Protein AF-S6FW19-F1 (afdb_monomer)

Sequence (51 aa):
WTAALSLRYGNLFYNPFHALSIVFLYGSVLLFAMHGATILAVGRYGGEREI

Radius of gyration: 18.19 Å; Cα contacts (8 Å, |Δi|>4): 13; chains: 1; bounding box: 31×17×48 Å

Foldseek 3Di:
DVVVVCVVVPHCVPPPVSVVVVVVVVVVVVVCVVVVVVQVVCVVVVSVPPD

Structure (mmCIF, N/CA/C/O backbone):
data_AF-S6FW19-F1
#
_entry.id   AF-S6FW19-F1
#
loop_
_atom_site.group_PDB
_atom_site.id
_atom_site.type_symbol
_atom_site.label_atom_id
_atom_site.label_alt_id
_atom_site.label_comp_id
_atom_site.label_asym_id
_atom_site.label_entity_id
_atom_site.label_seq_id
_atom_site.pdbx_PDB_ins_code
_atom_site.Cartn_x
_atom_site.Cartn_y
_atom_site.Cartn_z
_atom_site.occupancy
_atom_site.B_iso_or_equiv
_atom_site.auth_seq_id
_atom_site.auth_comp_id
_atom_site.auth_asym_id
_atom_site.auth_atom_id
_atom_site.pdbx_PDB_model_num
ATOM 1 N N . TRP A 1 1 ? 1.438 5.302 -22.553 1.00 96.44 1 TRP A N 1
ATOM 2 C CA . TRP A 1 1 ? 2.460 6.206 -21.988 1.00 96.44 1 TRP A CA 1
ATOM 3 C C . TRP A 1 1 ? 3.302 5.519 -20.905 1.00 96.44 1 TRP A C 1
ATOM 5 O O . TRP A 1 1 ? 4.486 5.334 -21.142 1.00 96.44 1 TRP A O 1
ATOM 15 N N . THR A 1 2 ? 2.726 5.031 -19.795 1.00 97.75 2 THR A N 1
ATOM 16 C CA . THR A 1 2 ? 3.476 4.407 -18.673 1.00 97.75 2 THR A CA 1
ATOM 17 C C . THR A 1 2 ? 4.363 3.226 -19.082 1.00 97.75 2 THR A C 1
ATOM 19 O O . THR A 1 2 ? 5.539 3.186 -18.742 1.00 97.75 2 THR A O 1
ATOM 22 N N . ALA A 1 3 ? 3.844 2.284 -19.878 1.00 98.12 3 ALA A N 1
ATOM 23 C CA . ALA A 1 3 ? 4.658 1.172 -20.378 1.00 98.12 3 ALA A CA 1
ATOM 24 C C . ALA A 1 3 ? 5.800 1.650 -21.298 1.00 98.12 3 ALA A C 1
ATOM 26 O O . ALA A 1 3 ? 6.918 1.150 -21.212 1.00 98.12 3 ALA A O 1
ATOM 27 N N . ALA A 1 4 ? 5.547 2.669 -22.130 1.00 98.56 4 ALA A N 1
ATOM 28 C CA . ALA A 1 4 ? 6.557 3.251 -23.013 1.00 98.56 4 ALA A CA 1
ATOM 29 C C . ALA A 1 4 ? 7.689 3.943 -22.231 1.00 98.56 4 ALA A C 1
ATOM 31 O O . ALA A 1 4 ? 8.831 3.879 -22.671 1.00 98.56 4 ALA A O 1
ATOM 32 N N . LEU A 1 5 ? 7.406 4.526 -21.055 1.00 98.44 5 LEU A N 1
ATOM 33 C CA . LEU A 1 5 ? 8.431 5.028 -20.129 1.00 98.44 5 LEU A CA 1
ATOM 34 C C . LEU A 1 5 ? 9.393 3.900 -19.723 1.00 98.44 5 LEU A C 1
ATOM 36 O O . LEU A 1 5 ? 10.605 4.047 -19.851 1.00 98.44 5 LEU A O 1
ATOM 40 N N . SER A 1 6 ? 8.854 2.751 -19.301 1.00 98.19 6 SER A N 1
ATOM 41 C CA . SER A 1 6 ? 9.667 1.596 -18.900 1.00 98.19 6 SER A CA 1
ATOM 42 C C . SER A 1 6 ? 10.511 1.039 -20.045 1.00 98.19 6 SER A C 1
ATOM 44 O O . SER A 1 6 ? 11.700 0.776 -19.870 1.00 98.19 6 SER A O 1
ATOM 46 N N . LEU A 1 7 ? 9.925 0.930 -21.241 1.00 98.44 7 LEU A N 1
ATOM 47 C CA . LEU A 1 7 ? 10.645 0.492 -22.438 1.00 98.44 7 LEU A CA 1
ATOM 48 C C . LEU A 1 7 ? 11.746 1.484 -22.838 1.00 98.44 7 LEU A C 1
ATOM 50 O O . LEU A 1 7 ? 12.849 1.071 -23.184 1.00 98.44 7 LEU A O 1
ATOM 54 N N . ARG A 1 8 ? 11.478 2.793 -22.755 1.00 98.62 8 ARG A N 1
ATOM 55 C CA . ARG A 1 8 ? 12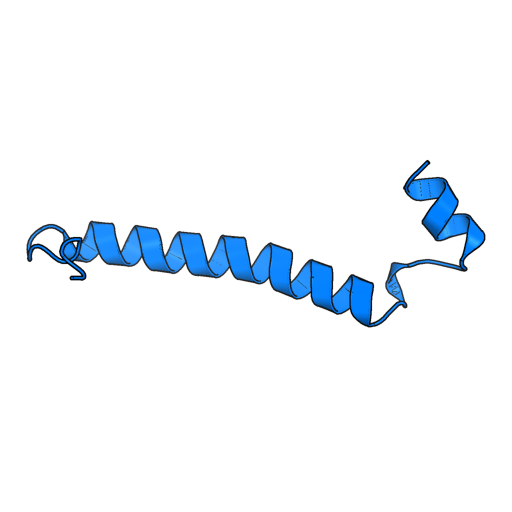.443 3.839 -23.117 1.00 98.62 8 ARG A CA 1
ATOM 56 C C . ARG A 1 8 ? 13.640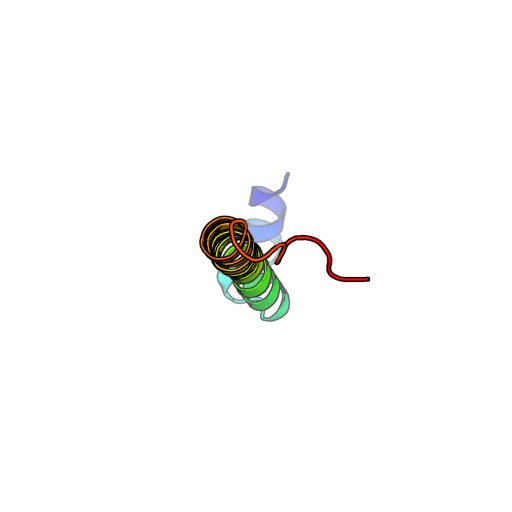 3.899 -22.167 1.00 98.62 8 ARG A C 1
ATOM 58 O O . ARG A 1 8 ? 14.740 4.185 -22.630 1.00 98.62 8 ARG A O 1
ATOM 65 N N . TYR A 1 9 ? 13.429 3.644 -20.876 1.00 98.12 9 TYR A N 1
ATOM 66 C CA . TYR A 1 9 ? 14.462 3.728 -19.836 1.00 98.12 9 TYR A CA 1
ATOM 67 C C . TYR A 1 9 ? 15.013 2.364 -19.390 1.00 98.12 9 TYR A C 1
ATOM 69 O O . TYR A 1 9 ? 15.635 2.275 -18.336 1.00 98.12 9 TYR A O 1
ATOM 77 N N . GLY A 1 10 ? 14.829 1.308 -20.190 1.00 97.81 10 GLY A N 1
ATOM 78 C CA . GLY A 1 10 ? 15.527 0.037 -19.979 1.00 97.81 10 GLY A CA 1
ATOM 79 C C . GLY A 1 10 ? 15.026 -0.773 -18.780 1.00 97.81 10 GLY A C 1
ATOM 80 O O . GLY A 1 10 ? 15.833 -1.272 -18.005 1.00 97.81 10 GLY A O 1
ATOM 81 N N . ASN A 1 11 ? 13.704 -0.944 -18.674 1.00 98.12 11 ASN A N 1
ATOM 82 C CA . ASN A 1 11 ? 12.999 -1.742 -17.666 1.00 98.12 11 ASN A CA 1
ATOM 83 C C . ASN A 1 11 ? 13.054 -1.177 -16.231 1.00 98.12 11 ASN A C 1
ATOM 85 O O . ASN A 1 11 ? 13.984 -1.413 -15.459 1.00 98.12 11 ASN A O 1
ATOM 89 N N . LEU A 1 12 ? 11.964 -0.517 -15.827 1.00 98.56 12 LEU A N 1
ATOM 90 C CA . LEU A 1 12 ? 11.821 0.081 -14.495 1.00 98.56 12 LEU A CA 1
ATOM 91 C C . LEU A 1 12 ? 11.803 -0.919 -13.330 1.00 98.56 12 LEU A C 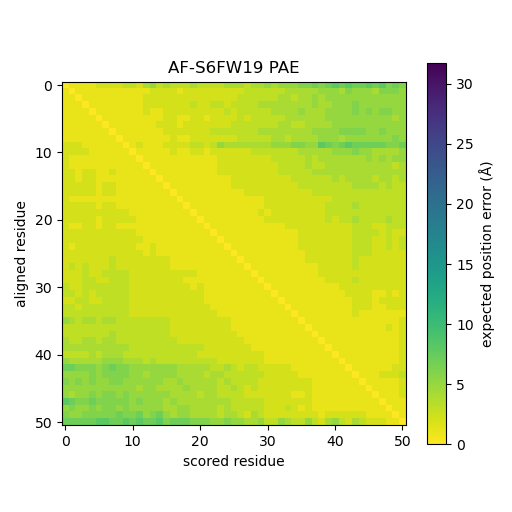1
ATOM 93 O O . LEU A 1 12 ? 11.953 -0.485 -12.189 1.00 98.56 12 LEU A O 1
ATOM 97 N N . PHE A 1 13 ? 11.672 -2.231 -13.554 1.00 98.31 13 PHE A N 1
ATOM 98 C CA . PHE A 1 13 ? 11.803 -3.207 -12.463 1.00 98.31 13 PHE A CA 1
ATOM 99 C C . PHE A 1 13 ? 13.194 -3.197 -11.811 1.00 98.31 13 PHE A C 1
ATOM 101 O O . PHE A 1 13 ? 13.313 -3.566 -10.648 1.00 98.31 13 PHE A O 1
ATOM 108 N N . TYR A 1 14 ? 14.223 -2.716 -12.516 1.00 98.50 14 TYR A N 1
ATOM 109 C CA . TYR A 1 14 ? 15.585 -2.587 -11.985 1.00 98.50 14 TYR A CA 1
ATOM 110 C C . TYR A 1 14 ? 15.905 -1.187 -11.441 1.00 98.50 14 TYR A C 1
ATOM 112 O O . TYR A 1 14 ? 17.025 -0.935 -11.000 1.00 98.50 14 TYR A O 1
ATOM 120 N N . ASN A 1 15 ? 14.943 -0.260 -11.450 1.00 98.62 15 ASN A N 1
ATOM 121 C CA . ASN A 1 15 ? 15.126 1.048 -10.832 1.00 98.62 15 ASN A CA 1
ATOM 122 C C . ASN A 1 15 ? 14.900 0.945 -9.306 1.00 98.62 15 ASN A C 1
ATOM 124 O O . ASN A 1 15 ? 13.817 0.525 -8.884 1.00 98.62 15 ASN A O 1
ATOM 128 N N . PRO A 1 16 ? 15.859 1.373 -8.461 1.00 98.50 16 PRO A N 1
ATOM 129 C CA . PRO A 1 16 ? 15.758 1.208 -7.010 1.00 98.50 16 PRO A CA 1
ATOM 130 C C . PRO A 1 16 ? 14.612 2.018 -6.385 1.00 98.50 16 PRO A C 1
ATOM 132 O O . PRO A 1 16 ?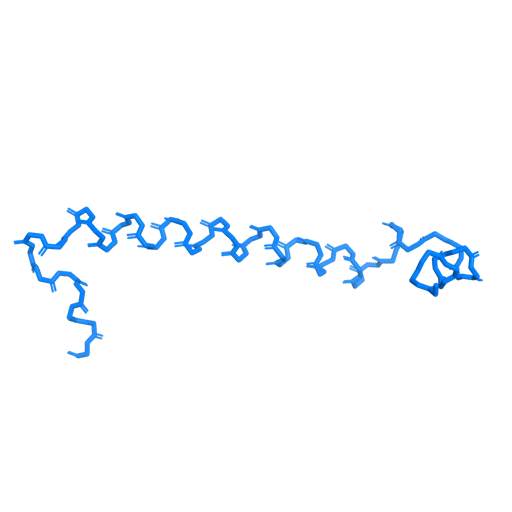 13.955 1.537 -5.467 1.00 98.50 16 PRO A O 1
ATOM 135 N N . PHE A 1 17 ? 14.306 3.212 -6.899 1.00 98.69 17 PHE A N 1
ATOM 136 C CA . PHE A 1 17 ? 13.190 4.021 -6.397 1.00 98.69 17 PHE A CA 1
ATOM 137 C C . PHE A 1 17 ? 11.832 3.461 -6.819 1.00 98.69 17 PHE A C 1
ATOM 139 O O . PHE A 1 17 ? 10.874 3.536 -6.054 1.00 98.69 17 PHE A O 1
ATOM 146 N N . HIS A 1 18 ? 11.742 2.853 -8.004 1.00 98.81 18 HIS A N 1
ATOM 147 C CA . HIS A 1 18 ? 10.528 2.157 -8.425 1.00 98.81 18 HIS A CA 1
ATOM 148 C C . HIS A 1 18 ? 10.279 0.909 -7.564 1.00 98.81 18 HIS A C 1
ATOM 150 O O . HIS A 1 18 ? 9.156 0.691 -7.113 1.00 98.81 18 HIS A O 1
ATOM 156 N N . ALA A 1 19 ? 11.330 0.146 -7.245 1.00 98.75 19 ALA A N 1
ATOM 157 C CA . ALA A 1 19 ? 11.238 -0.965 -6.300 1.00 98.75 19 ALA A CA 1
ATOM 158 C C . ALA A 1 19 ? 10.790 -0.495 -4.903 1.00 98.75 19 ALA A C 1
ATOM 160 O O . ALA A 1 19 ? 9.852 -1.061 -4.344 1.00 98.75 19 ALA A O 1
ATOM 161 N N . LEU A 1 20 ? 11.385 0.582 -4.370 1.00 98.88 20 LEU A N 1
ATOM 162 C CA . LEU A 1 20 ? 10.943 1.184 -3.106 1.00 98.88 20 LEU A CA 1
ATOM 163 C C . LEU A 1 20 ? 9.478 1.634 -3.167 1.00 98.88 20 LEU A C 1
ATOM 165 O O . LEU A 1 20 ? 8.725 1.390 -2.230 1.00 98.88 20 LEU A O 1
ATOM 169 N N . SER A 1 21 ? 9.041 2.235 -4.276 1.00 98.75 21 SER A N 1
ATOM 170 C CA . SER A 1 21 ? 7.642 2.630 -4.461 1.00 98.75 21 SER A CA 1
ATOM 171 C C . SER A 1 21 ? 6.688 1.434 -4.410 1.00 98.75 21 SER A C 1
ATOM 173 O O . SER A 1 21 ? 5.628 1.549 -3.799 1.00 98.75 21 SER A O 1
ATOM 175 N N . ILE A 1 22 ? 7.058 0.288 -4.991 1.00 98.81 22 ILE A N 1
ATOM 176 C CA . ILE A 1 22 ? 6.270 -0.952 -4.898 1.00 98.81 22 ILE A CA 1
ATOM 177 C C . ILE A 1 22 ? 6.228 -1.458 -3.450 1.00 98.81 22 ILE A C 1
ATOM 179 O O . ILE A 1 22 ? 5.155 -1.808 -2.959 1.00 98.81 22 ILE A O 1
ATOM 183 N N . VAL A 1 23 ? 7.366 -1.449 -2.745 1.00 98.81 23 VAL A N 1
ATOM 184 C CA . VAL A 1 23 ? 7.435 -1.832 -1.323 1.00 98.81 23 VAL A CA 1
ATOM 185 C C . VAL A 1 23 ? 6.513 -0.957 -0.480 1.00 98.81 23 VAL A C 1
ATOM 187 O O . VAL A 1 23 ? 5.740 -1.489 0.310 1.00 98.81 23 VAL A O 1
ATOM 190 N N . PHE A 1 24 ? 6.533 0.364 -0.666 1.00 98.81 24 PHE A N 1
ATOM 191 C CA . PHE A 1 24 ? 5.646 1.260 0.073 1.00 98.81 24 PHE A CA 1
ATOM 192 C C . PHE A 1 24 ? 4.181 1.106 -0.331 1.00 98.81 24 PHE A C 1
ATOM 194 O O . PHE A 1 24 ? 3.314 1.217 0.533 1.00 98.81 24 PHE A O 1
ATOM 201 N N . LEU A 1 25 ? 3.882 0.797 -1.594 1.00 98.81 25 LEU A N 1
ATOM 202 C CA . LEU A 1 25 ? 2.513 0.536 -2.039 1.00 98.81 25 LEU A CA 1
ATOM 203 C C . LEU A 1 25 ? 1.932 -0.695 -1.333 1.00 98.81 25 LEU A C 1
ATOM 205 O O . LEU A 1 25 ? 0.870 -0.613 -0.715 1.00 98.81 25 LEU A O 1
ATOM 209 N N . TYR A 1 26 ? 2.642 -1.824 -1.379 1.00 98.81 26 TYR A N 1
ATOM 210 C CA . TYR A 1 26 ? 2.209 -3.049 -0.705 1.00 98.81 26 TYR A CA 1
ATOM 211 C C . TYR A 1 26 ? 2.247 -2.909 0.817 1.00 98.81 26 TYR A C 1
ATOM 213 O O . TYR A 1 26 ? 1.306 -3.320 1.493 1.00 98.81 26 TYR A O 1
ATOM 221 N N . GLY A 1 27 ? 3.289 -2.271 1.349 1.00 98.81 27 GLY A N 1
ATOM 222 C CA . GLY A 1 27 ? 3.433 -1.982 2.772 1.00 98.81 27 GLY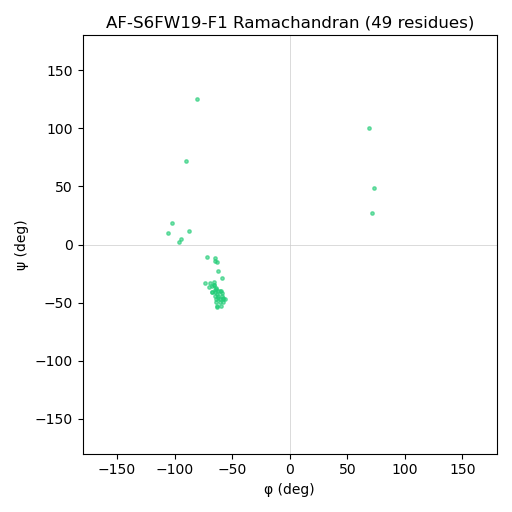 A CA 1
ATOM 223 C C . GLY A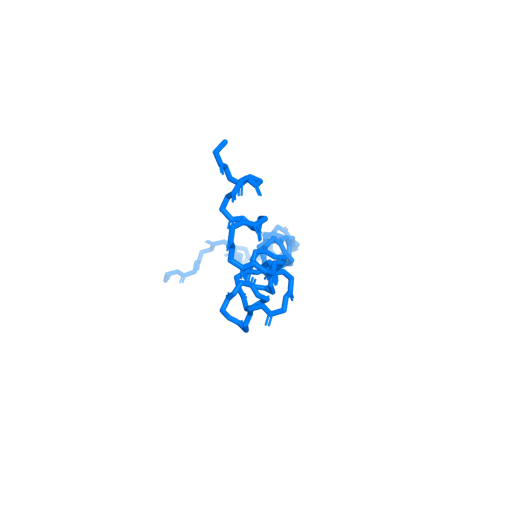 1 27 ? 2.297 -1.118 3.312 1.00 98.81 27 GLY A C 1
ATOM 224 O O . GLY A 1 27 ? 1.789 -1.408 4.387 1.00 98.81 27 GLY A O 1
ATOM 225 N N . SER A 1 28 ? 1.835 -0.119 2.557 1.00 98.69 28 SER A N 1
ATOM 226 C CA . SER A 1 28 ? 0.706 0.730 2.961 1.00 98.69 28 SER A CA 1
ATOM 227 C C . SER A 1 28 ? -0.591 -0.064 3.071 1.00 98.69 28 SER A C 1
ATOM 229 O O . SER A 1 28 ? -1.282 0.037 4.080 1.00 98.69 28 SER A O 1
ATOM 231 N N . VAL A 1 29 ? -0.908 -0.892 2.068 1.00 98.62 29 VAL A N 1
ATOM 232 C CA . VAL A 1 29 ? -2.108 -1.745 2.110 1.00 98.62 29 VAL A CA 1
ATOM 233 C C . VAL A 1 29 ? -2.024 -2.739 3.269 1.00 98.62 29 VAL A C 1
ATOM 235 O O . VAL A 1 29 ? -2.993 -2.892 4.011 1.00 98.62 29 VAL A O 1
ATOM 238 N N . LEU A 1 30 ? -0.863 -3.371 3.462 1.00 98.81 30 LEU A N 1
ATOM 239 C CA . LEU A 1 30 ? -0.626 -4.301 4.565 1.00 98.81 30 LEU A CA 1
ATOM 240 C C . LEU A 1 30 ? -0.808 -3.622 5.927 1.00 98.81 30 LEU A C 1
ATOM 242 O O . LEU A 1 30 ? -1.572 -4.109 6.757 1.00 98.81 30 LEU A O 1
ATOM 246 N N . LEU A 1 31 ? -0.131 -2.494 6.149 1.00 98.88 31 LEU A N 1
ATOM 247 C CA . LEU A 1 31 ? -0.179 -1.773 7.417 1.00 98.88 31 LEU A CA 1
ATOM 248 C C . LEU A 1 31 ? -1.569 -1.216 7.697 1.00 98.88 31 LEU A C 1
ATOM 250 O O . LEU A 1 31 ? -2.019 -1.292 8.834 1.00 98.88 31 LEU A O 1
ATOM 254 N N . PHE A 1 32 ? -2.275 -0.703 6.690 1.00 98.81 32 PHE A N 1
ATOM 255 C CA . PHE A 1 32 ? -3.619 -0.181 6.904 1.00 98.81 32 PHE A CA 1
ATOM 256 C C . PHE A 1 32 ? -4.626 -1.296 7.190 1.00 98.81 32 PHE A C 1
ATOM 258 O O . PHE A 1 32 ? -5.476 -1.138 8.063 1.00 98.81 32 PHE A O 1
ATOM 265 N N . ALA A 1 33 ? -4.484 -2.455 6.540 1.00 98.81 33 ALA A N 1
ATOM 266 C CA . ALA A 1 33 ? -5.271 -3.637 6.873 1.00 98.81 33 ALA A CA 1
ATOM 267 C C . ALA A 1 33 ? -5.001 -4.105 8.312 1.00 98.81 33 ALA A C 1
ATOM 269 O O . ALA A 1 33 ? -5.945 -4.347 9.061 1.00 98.81 33 ALA A O 1
ATOM 270 N N . MET A 1 34 ? -3.729 -4.183 8.718 1.00 98.94 34 MET A N 1
ATOM 271 C CA . MET A 1 34 ? -3.342 -4.532 10.088 1.00 98.94 34 MET A CA 1
ATOM 272 C C . MET A 1 34 ? -3.888 -3.530 11.107 1.00 98.94 34 MET A C 1
ATOM 274 O O . MET A 1 34 ? -4.503 -3.930 12.094 1.00 98.94 34 MET A O 1
ATOM 278 N N . HIS A 1 35 ? -3.685 -2.237 10.864 1.00 98.88 35 HIS A N 1
ATOM 279 C CA . HIS A 1 35 ? -4.123 -1.165 11.748 1.00 98.88 35 HIS A CA 1
ATOM 280 C C . HIS A 1 35 ? -5.650 -1.147 11.862 1.00 98.88 35 HIS A C 1
ATOM 282 O O . HIS A 1 35 ? -6.173 -1.279 12.963 1.00 98.88 35 HIS A O 1
ATOM 288 N N . GLY A 1 36 ? -6.372 -1.099 10.739 1.00 98.69 36 GLY A N 1
ATOM 289 C CA . GLY A 1 36 ? -7.834 -1.096 10.732 1.00 98.69 36 GLY A CA 1
ATOM 290 C C . GLY A 1 36 ? -8.427 -2.334 11.407 1.00 98.69 36 GLY A C 1
ATOM 291 O O . GLY A 1 36 ? -9.326 -2.209 12.237 1.00 98.69 36 GLY A O 1
ATOM 292 N N . ALA A 1 37 ? -7.887 -3.526 11.130 1.00 98.81 37 ALA A N 1
ATOM 293 C CA . ALA A 1 37 ? -8.315 -4.748 11.810 1.00 98.81 37 ALA A CA 1
ATOM 294 C C . ALA A 1 37 ? -8.043 -4.696 13.321 1.00 98.81 37 ALA A C 1
ATOM 296 O O . ALA A 1 37 ? -8.887 -5.122 14.108 1.00 98.81 37 ALA A O 1
ATOM 297 N N . THR A 1 38 ? -6.897 -4.147 13.732 1.00 98.81 38 THR A N 1
ATOM 298 C CA . THR A 1 38 ? -6.543 -3.989 15.148 1.00 98.81 38 THR A CA 1
ATOM 299 C C . THR A 1 38 ? -7.512 -3.047 15.851 1.00 98.81 38 THR A C 1
ATOM 301 O O . THR A 1 38 ? -8.071 -3.436 16.874 1.00 98.81 38 THR A O 1
ATOM 304 N N . ILE A 1 39 ? -7.775 -1.864 15.285 1.00 98.75 39 ILE A N 1
ATOM 305 C CA . ILE A 1 39 ? -8.715 -0.882 15.845 1.00 98.75 39 ILE A CA 1
ATOM 306 C C . ILE A 1 39 ? -10.108 -1.492 16.002 1.00 98.75 39 ILE A C 1
ATOM 308 O O . ILE A 1 39 ? -10.698 -1.409 17.077 1.00 98.75 39 ILE A O 1
ATOM 312 N N . LEU A 1 40 ? -10.609 -2.192 14.980 1.00 98.62 40 LEU A N 1
ATOM 313 C CA . LEU A 1 40 ? -11.903 -2.874 15.067 1.00 98.62 40 LEU A CA 1
ATOM 314 C C . LEU A 1 40 ? -11.906 -3.990 16.126 1.00 98.62 40 LEU A C 1
ATOM 316 O O . LEU A 1 40 ? -12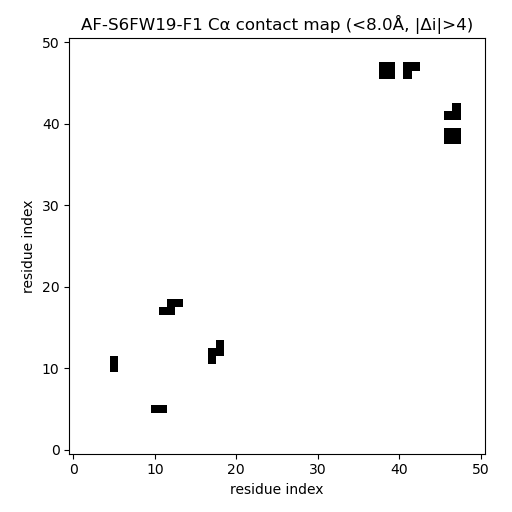.889 -4.138 16.853 1.00 98.62 40 LEU A O 1
ATOM 320 N N . ALA A 1 41 ? -10.813 -4.746 16.268 1.00 98.75 41 ALA A N 1
ATOM 321 C CA . ALA A 1 41 ? -10.692 -5.795 17.282 1.00 98.75 41 ALA A CA 1
ATOM 322 C C . ALA A 1 41 ? -10.697 -5.240 18.719 1.00 98.75 41 ALA A C 1
ATOM 324 O O . ALA A 1 41 ? -11.258 -5.871 19.622 1.00 98.75 41 ALA A O 1
ATOM 325 N N . VAL A 1 42 ? -10.108 -4.058 18.939 1.00 98.62 42 VAL A N 1
ATOM 326 C CA . VAL A 1 42 ? -10.093 -3.381 20.247 1.00 98.62 42 VAL A CA 1
ATOM 327 C C . VAL A 1 42 ? -11.214 -2.353 20.427 1.00 98.62 42 VAL A C 1
ATOM 329 O O . VAL A 1 42 ? -11.291 -1.726 21.483 1.00 98.62 42 VAL A O 1
ATOM 332 N N . GLY A 1 43 ? -12.136 -2.216 19.469 1.00 98.44 43 GLY A N 1
ATOM 333 C CA . GLY A 1 4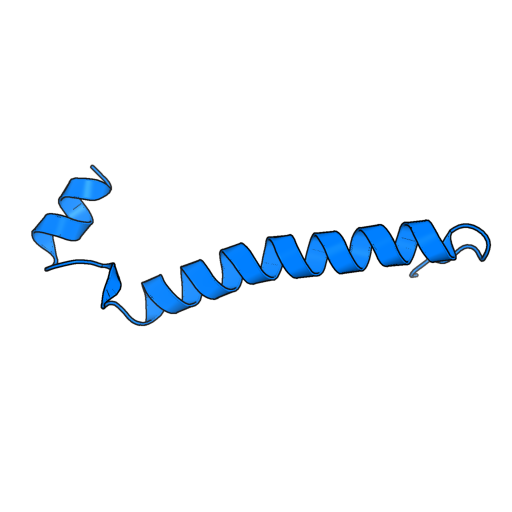3 ? -13.223 -1.229 19.523 1.00 98.44 43 GLY A CA 1
ATOM 334 C C . GLY A 1 43 ? -14.133 -1.376 20.749 1.00 98.44 43 GLY A C 1
ATOM 335 O O . GLY A 1 43 ? -14.613 -0.392 21.300 1.00 98.44 43 GLY A O 1
ATOM 336 N N . ARG A 1 44 ? -14.289 -2.594 21.292 1.00 97.69 44 ARG A N 1
ATOM 337 C CA . ARG A 1 44 ? -15.029 -2.814 22.556 1.00 97.69 44 ARG A CA 1
ATOM 338 C C . ARG A 1 44 ? -14.398 -2.141 23.784 1.00 97.69 44 ARG A C 1
ATOM 340 O O . ARG A 1 44 ? -15.044 -2.050 24.822 1.00 97.69 44 ARG A O 1
ATOM 347 N N . TYR A 1 45 ? -13.143 -1.712 23.675 1.00 98.44 45 TYR A N 1
ATOM 348 C CA . TYR A 1 45 ? -12.403 -0.982 24.702 1.00 98.44 45 TYR A CA 1
ATOM 349 C C . TYR A 1 45 ? -12.243 0.509 24.358 1.00 98.44 45 TYR A C 1
ATOM 351 O O . TYR A 1 45 ? -11.492 1.205 25.036 1.00 98.44 45 TYR A O 1
ATOM 359 N N . GLY A 1 46 ? -12.933 1.004 23.323 1.00 98.25 46 GLY A N 1
ATOM 360 C CA . GLY A 1 46 ? -12.813 2.382 22.846 1.00 98.25 46 GLY A CA 1
ATOM 361 C C . GLY A 1 46 ? -11.485 2.674 22.142 1.00 98.25 46 GLY A C 1
ATOM 3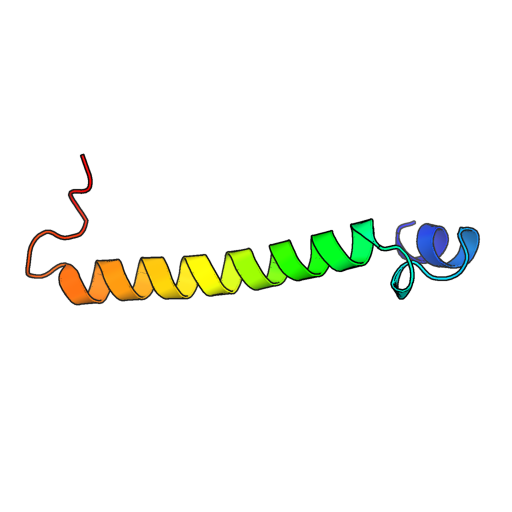62 O O . GLY A 1 46 ? -11.005 3.803 22.206 1.00 98.25 46 GLY A O 1
ATOM 363 N N . GLY A 1 47 ? -10.853 1.660 21.537 1.00 97.81 47 GLY A N 1
ATOM 364 C CA . GLY A 1 47 ? -9.531 1.780 20.910 1.00 97.81 47 GLY A CA 1
ATOM 365 C C . GLY A 1 47 ? -9.470 2.712 19.695 1.00 97.81 47 GLY A C 1
ATOM 366 O O . GLY A 1 47 ? -8.385 3.112 19.301 1.00 97.81 47 GLY A O 1
ATOM 367 N N . GLU A 1 48 ? -10.612 3.106 19.135 1.00 97.81 48 GLU A N 1
ATOM 368 C CA . GLU A 1 48 ? -10.729 4.137 18.098 1.00 97.81 48 GLU A CA 1
ATOM 369 C C . GLU A 1 48 ? -10.494 5.572 18.611 1.00 97.81 48 GLU A C 1
ATOM 371 O O . GLU A 1 48 ? -10.390 6.510 17.821 1.00 97.81 48 GLU A O 1
ATOM 376 N N . ARG A 1 49 ? -10.438 5.773 19.934 1.00 98.12 49 ARG A N 1
ATOM 377 C CA . ARG A 1 49 ? -10.250 7.082 20.578 1.00 98.12 49 ARG A CA 1
ATOM 378 C C . ARG A 1 49 ? -8.759 7.378 20.787 1.00 98.12 49 ARG A C 1
ATOM 380 O O . ARG A 1 49 ? -8.273 7.339 21.911 1.00 98.12 49 ARG A O 1
ATOM 387 N N . GLU A 1 50 ? -8.042 7.665 19.703 1.00 96.88 50 GLU A N 1
ATOM 388 C CA . GLU A 1 50 ? -6.569 7.793 19.681 1.00 96.88 50 GLU A CA 1
ATOM 389 C C . GLU A 1 50 ? -6.014 9.202 20.018 1.00 96.88 50 GLU A C 1
ATOM 391 O O . GLU A 1 50 ? -4.827 9.454 19.808 1.00 96.88 50 GLU A O 1
ATOM 396 N N . ILE A 1 51 ? -6.849 10.124 20.521 1.00 95.56 51 ILE A N 1
ATOM 397 C CA . ILE A 1 51 ? -6.486 11.517 20.875 1.00 95.56 51 ILE A CA 1
ATOM 398 C C . ILE A 1 51 ? -6.350 11.679 22.389 1.00 95.56 51 ILE A C 1
ATOM 400 O O . ILE A 1 51 ? -7.274 11.228 23.106 1.00 95.56 51 ILE A O 1
#

Mean predicted aligned error: 2.38 Å

Solvent-accessible surface area (backbone atoms only — not comparable to full-atom values): 3028 Å² total; per-residue (Å²): 108,75,69,56,52,27,65,75,68,69,47,48,85,77,35,69,66,52,46,50,51,51,51,51,54,55,47,49,56,51,50,49,52,52,48,54,51,48,35,63,72,37,41,92,75,53,53,76,66,84,122

pLDDT: mean 98.4, std 0.64, range [95.56, 98.94]

Secondary structure (DSSP, 8-state):
-HHHHHHHTT-GGG-HHHHHHHHHHHHHHHHHHHHHHHHHHHGGGTTT---